Protein 2CCN (pdb70)

B-factor: mean 22.83, std 10.31, range [9.98, 53.9]

Radius of gyration: 15.24 Å; Cα contacts (8 Å, |Δi|>4): 4; chains: 2; bounding box: 14×18×49 Å

Secondary structure (P-SEA, 3-state):
caaaaaaaaaaaaaaaaaaaaaaaaaaaaaac/caaaaaaaaaaaaaaaaaaaaaaaaaaaaaaac

Solvent-accessible surface area: 5222 Å² total

Organism: Saccharomyces cerevisiae (strain ATCC 204508 / S288c) (NCBI:txid559292)

InterPro domains:
  IPR004827 Basic-leucine zipper domain [PF07716] (225-276)
  IPR004827 Basic-leucine zipper domain [PS00036] (231-245)
  IPR004827 Basic-leucine zipper domain [PS50217] (231-276)
  IPR004827 Basic-leucine zipper domain [SM00338] (223-280)
  IPR046347 Basic-leucine zipper domain superfamily [SSF57959] (225-279)
  IPR050946 AP-1 Transcription Factor b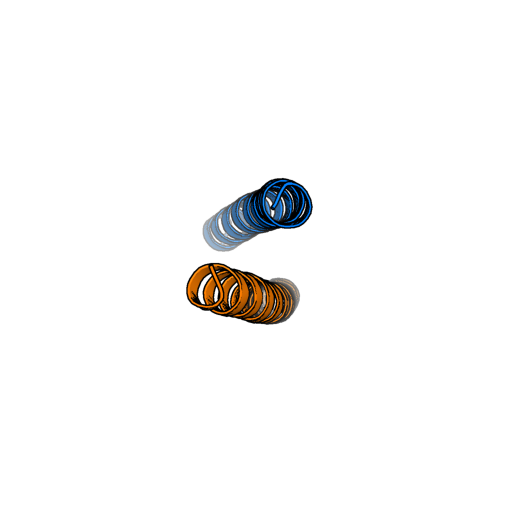ZIP [PTHR11462] (76-279)

Sequence (65 aa):
MKQIEDKLEEILSKLYHICNELARIKKLLGERRMKQIEDKLEEILSKLYHICNELARIKKLLGER

GO terms:
  GO:0005634 nucleus (C, IDA)
  GO:0001228 DNA-binding transcription activator activity, RNA polymerase II-specific (F, IDA)
  GO:0003682 chromatin binding (F, IDA)
  GO:0003700 DNA-binding transcription factor activity (F, IDA)
  GO:0045899 positive regulation of RNA polymerase II transcription preinitiation complex assembly (P, IDA)
  GO:0043565 sequence-specific DNA binding (F, IDA)
  GO:0045899 positive regulation of RNA polymerase II transcription preinitiation complex assembly (P, IGI)
  GO:1903833 positive regulation of cellular response to amino acid starvation (P, IGI)
  GO:0060261 positive regulation of transcription initiation by RNA polymerase II (P, IGI)
  GO:0001228 DNA-binding transcription activator activity, RNA polymerase II-specific (F, IMP)
  GO:0003700 DNA-binding transcription factor activity (F, IMP)
  GO:0045899 positive regulation of RNA polymerase II transcription preinitiation complex assembly (P, IMP)
  GO:0045944 positive regulation of transcription by RNA polymerase II (P, IMP)
  GO:0010688 negative regulation of ribosomal protein gene transcription by RNA polymerase II (P, IMP)
  GO:0043565 sequence-specific DNA binding (F, HDA)
  GO:1903833 positive regulation of cellular response to amino acid starvation (P, IMP)
  GO:1990139 protein localization to nuclear periphery (P, IMP)
  GO:0031669 cellular response to nutrient levels (P, IMP)
  GO:0060261 positive regulation of transcription initiation by RNA polymerase II (P, IMP)
  GO:0000122 negative regulation of transcription by RNA polymerase II (P, IMP)

Structure (mmCIF, N/CA/C/O backbone):
data_2CCN
#
_entry.id   2CCN
#
_cell.length_a   35.388
_cell.length_b   35.384
_cell.length_c   104.318
_cell.angle_alpha   90.00
_cell.angle_beta   90.00
_cell.angle_gamma   90.00
#
_symmetry.space_group_name_H-M   'P 42 21 2'
#
loop_
_entity.id
_entity.type
_entity.pdbx_description
1 polymer 'General control protein GCN4'
2 water water
#
loop_
_atom_site.group_PDB
_atom_site.id
_atom_site.type_symbol
_atom_site.label_atom_id
_atom_site.label_alt_id
_atom_site.label_comp_id
_atom_site.label_asym_id
_atom_site.label_entity_id
_atom_site.label_seq_id
_atom_site.pdbx_PDB_ins_code
_atom_site.Cartn_x
_atom_site.Cartn_y
_atom_site.Cartn_z
_atom_site.occupancy
_atom_site.B_iso_or_equiv
_atom_site.auth_seq_id
_atom_site.auth_comp_id
_atom_site.auth_asym_id
_atom_site.auth_atom_id
_atom_site.pdbx_PDB_model_num
ATOM 1 C C . ARG A 1 2 ? 27.908 16.466 24.996 1.00 32.09 1 ARG A C 1
ATOM 2 O O . ARG A 1 2 ? 28.223 16.646 23.800 1.00 33.50 1 ARG A O 1
ATOM 3 N N . MET A 1 3 ? 28.828 16.042 25.828 1.00 30.14 2 MET A N 1
ATOM 4 C CA . MET A 1 3 ? 30.012 15.457 25.323 1.00 29.62 2 MET A CA 1
ATOM 5 C C . MET A 1 3 ? 29.967 14.112 24.493 1.00 28.74 2 MET A C 1
ATOM 6 O O . MET A 1 3 ? 30.638 13.850 23.472 1.00 25.23 2 MET A O 1
ATOM 11 N N . LYS A 1 4 ? 29.225 13.182 25.054 1.00 27.99 3 LYS A N 1
ATOM 12 C CA . LYS A 1 4 ? 28.870 12.064 24.153 1.00 26.92 3 LYS A CA 1
ATOM 13 C C . LYS A 1 4 ? 28.122 12.568 22.919 1.00 23.61 3 LYS A C 1
ATOM 14 O O . LYS A 1 4 ? 28.285 11.882 21.886 1.00 21.17 3 LYS A O 1
ATOM 17 N N . GLN A 1 5 ? 27.288 13.645 22.945 1.00 21.02 4 GLN A N 1
ATOM 18 C CA . GLN A 1 5 ? 26.526 14.177 21.835 1.00 20.89 4 GLN A CA 1
ATOM 19 C C . GLN A 1 5 ? 27.616 14.612 20.776 1.00 19.52 4 GLN A C 1
ATOM 20 O O . GLN A 1 5 ? 27.476 14.381 19.597 1.00 18.82 4 GLN A O 1
ATOM 23 N N . ILE A 1 6 ? 28.711 15.183 21.289 1.00 19.90 5 ILE A N 1
ATOM 24 C CA . ILE A 1 6 ? 29.828 15.577 20.397 1.00 18.75 5 ILE A CA 1
ATOM 25 C C . ILE A 1 6 ? 30.478 14.405 19.747 1.00 17.31 5 ILE A C 1
ATOM 26 O O . ILE A 1 6 ? 30.753 14.402 18.488 1.00 19.36 5 ILE A O 1
ATOM 31 N N . GLU A 1 7 ? 30.767 13.319 20.508 1.00 17.61 6 GLU A N 1
ATOM 32 C CA . GLU A 1 7 ? 31.365 12.133 19.957 1.00 16.58 6 GLU A CA 1
ATOM 33 C C . GLU A 1 7 ? 30.408 11.577 18.849 1.00 16.02 6 GLU A C 1
ATOM 34 O O . GLU A 1 7 ? 30.954 11.120 17.800 1.00 16.79 6 GLU A O 1
ATOM 40 N N . ASP A 1 8 ? 29.090 11.554 19.121 1.00 17.07 7 ASP A N 1
ATOM 41 C CA . ASP A 1 8 ? 28.170 10.982 18.142 1.00 16.71 7 ASP A CA 1
ATOM 42 C C . ASP A 1 8 ? 28.102 11.868 16.879 1.00 17.62 7 ASP A C 1
ATOM 43 O O . ASP A 1 8 ? 28.078 11.312 15.745 1.00 16.08 7 ASP A O 1
ATOM 48 N N . LYS A 1 9 ? 28.266 13.163 17.043 1.00 16.21 8 LYS A N 1
ATOM 49 C CA . LYS A 1 9 ? 28.263 14.132 15.919 1.00 17.51 8 LYS A CA 1
ATOM 50 C C . LYS A 1 9 ? 29.436 13.911 15.088 1.00 15.71 8 LYS A C 1
ATOM 51 O O . LYS A 1 9 ? 29.414 13.958 13.865 1.00 15.82 8 LYS A O 1
ATOM 57 N N . LEU A 1 10 ? 30.579 13.670 15.678 1.00 15.02 9 LEU A N 1
ATOM 58 C CA . LEU A 1 10 ? 31.826 13.375 14.938 1.00 14.87 9 LEU A CA 1
ATOM 59 C C . LEU A 1 10 ? 31.677 12.125 14.144 1.00 15.81 9 LEU A C 1
ATOM 60 O O . LEU A 1 10 ? 32.148 12.042 12.996 1.00 15.46 9 LEU A O 1
ATOM 65 N N . GLU A 1 11 ? 31.148 11.037 14.671 1.00 15.24 10 GLU A N 1
ATOM 66 C CA . GLU A 1 11 ? 30.904 9.827 13.876 1.00 13.50 10 GLU A CA 1
ATOM 67 C C . GLU A 1 11 ? 30.015 10.162 12.697 1.00 13.04 10 GLU A C 1
ATOM 68 O O . GLU A 1 11 ? 30.314 9.645 11.577 1.00 13.58 10 GLU A O 1
ATOM 74 N N . GLU A 1 12 ? 28.982 10.953 12.878 1.00 1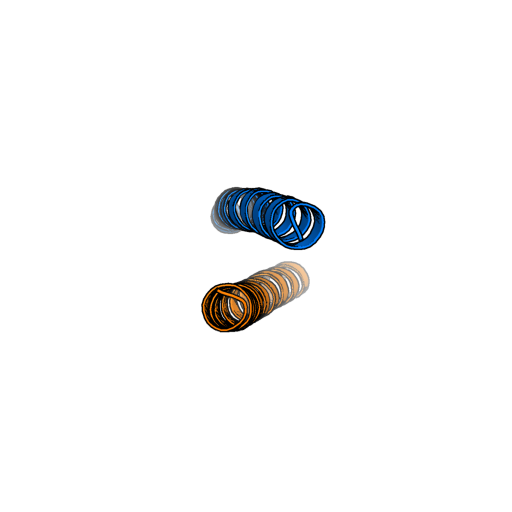2.54 11 GLU A N 1
ATOM 75 C CA . GLU A 1 12 ? 28.004 11.326 11.876 1.00 12.42 11 GLU A CA 1
ATOM 76 C C . GLU A 1 12 ? 28.803 12.118 10.730 1.00 14.37 11 GLU A C 1
ATOM 77 O O . GLU A 1 12 ? 28.711 11.780 9.527 1.00 14.15 11 GLU A O 1
ATOM 83 N N . ILE A 1 13 ? 29.563 13.110 11.161 1.00 12.52 12 ILE A N 1
ATOM 84 C CA . ILE A 1 13 ? 30.347 13.901 10.227 1.00 12.66 12 ILE A CA 1
ATOM 85 C C . ILE A 1 13 ? 31.305 13.070 9.482 1.00 12.89 12 ILE A C 1
ATOM 86 O O . ILE A 1 13 ? 31.533 13.182 8.216 1.00 13.44 12 ILE A O 1
ATOM 91 N N . LEU A 1 14 ? 32.023 12.132 10.085 1.00 10.65 13 LEU A N 1
ATOM 92 C CA . LEU A 1 14 ? 32.910 11.222 9.428 1.00 10.96 13 LEU A CA 1
ATOM 93 C C . LEU A 1 14 ? 32.195 10.386 8.369 1.00 13.81 13 LEU A C 1
ATOM 94 O O . LEU A 1 14 ? 32.688 10.285 7.243 1.00 13.39 13 LEU A O 1
ATOM 99 N N . SER A 1 15 ? 31.039 9.886 8.696 1.00 13.83 14 SER A N 1
ATOM 100 C CA . SER A 1 15 ? 30.276 9.144 7.691 1.00 14.35 14 SER A CA 1
ATOM 101 C C . SER A 1 15 ? 29.881 9.912 6.463 1.00 15.96 14 SER A C 1
ATOM 102 O O . SER A 1 15 ? 30.099 9.449 5.305 1.00 15.14 14 SER A O 1
ATOM 105 N N . LYS A 1 16 ? 29.535 11.145 6.731 1.00 12.86 15 LYS A N 1
ATOM 106 C CA . LYS A 1 16 ? 29.196 12.073 5.604 1.00 12.07 15 LYS A CA 1
ATOM 107 C C . LYS A 1 16 ? 30.447 12.338 4.799 1.00 14.01 15 LYS A C 1
ATOM 108 O O . LYS A 1 16 ? 30.414 12.450 3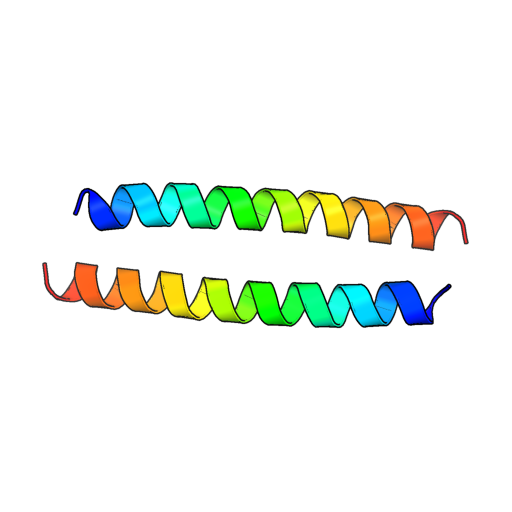.571 1.00 13.38 15 LYS A O 1
ATOM 114 N N . LEU A 1 17 ? 31.612 12.543 5.399 1.00 11.38 16 LEU A N 1
ATOM 115 C CA . LEU A 1 17 ? 32.822 12.843 4.685 1.00 12.21 16 LEU A CA 1
ATOM 116 C C . LEU A 1 17 ? 33.232 11.641 3.835 1.00 13.51 16 LEU A C 1
ATOM 117 O O . LEU A 1 17 ? 33.729 11.744 2.752 1.00 12.70 16 LEU A O 1
ATOM 122 N N . TYR A 1 18 ? 33.068 10.429 4.397 1.00 13.99 17 TYR A N 1
ATOM 123 C CA . TYR A 1 18 ? 33.366 9.218 3.545 1.00 13.50 17 TYR A CA 1
ATOM 124 C C . TYR A 1 18 ? 32.499 9.081 2.330 1.00 12.86 17 TYR A C 1
ATOM 125 O O . TYR A 1 18 ? 33.112 8.781 1.263 1.00 14.48 17 TYR A O 1
ATOM 134 N N . HIS A 1 19 ? 31.218 9.448 2.421 1.00 14.40 18 HIS A N 1
ATOM 135 C CA . HIS A 1 19 ? 30.327 9.549 1.257 1.00 13.45 18 HIS A CA 1
ATOM 136 C C . HIS A 1 19 ? 30.900 10.573 0.260 1.00 14.61 18 HIS A C 1
ATOM 137 O O . HIS A 1 19 ? 30.998 10.246 -0.917 1.00 12.99 18 HIS A O 1
ATOM 144 N N . ILE A 1 20 ? 31.328 11.702 0.731 1.00 12.56 19 ILE A N 1
ATOM 145 C CA . ILE A 1 20 ? 31.889 12.749 -0.149 1.00 10.77 19 ILE A CA 1
ATOM 146 C C . ILE A 1 20 ? 33.113 12.267 -0.810 1.00 10.56 19 ILE A C 1
ATOM 147 O O . ILE A 1 20 ? 33.334 12.491 -2.013 1.00 12.08 19 ILE A O 1
ATOM 152 N N . CYS A 1 21 ? 34.018 11.628 -0.094 1.00 10.41 20 CYS A N 1
ATOM 153 C CA . CYS A 1 21 ? 35.274 11.068 -0.690 1.00 10.26 20 CYS A CA 1
ATOM 154 C C . CYS A 1 21 ? 34.904 10.073 -1.801 1.00 11.94 20 CYS A C 1
ATOM 155 O O . CYS A 1 21 ? 35.514 10.111 -2.863 1.00 12.82 20 CYS A O 1
ATOM 158 N N . ASN A 1 22 ? 33.911 9.215 -1.566 1.00 11.20 21 ASN A N 1
ATOM 159 C CA . ASN A 1 22 ? 33.523 8.221 -2.547 1.00 11.93 21 ASN A CA 1
ATOM 160 C C . ASN A 1 22 ? 32.994 8.905 -3.778 1.00 13.27 21 ASN A C 1
ATOM 161 O O . ASN A 1 22 ? 33.315 8.489 -4.911 1.00 15.40 21 ASN A O 1
ATOM 166 N N . GLU A 1 23 ? 32.210 9.933 -3.566 1.00 13.05 22 GLU A N 1
ATOM 167 C CA . GLU A 1 23 ? 31.640 10.632 -4.711 1.00 14.31 22 GLU A CA 1
ATOM 168 C C . GLU A 1 23 ? 32.692 11.383 -5.481 1.00 13.44 22 GLU A C 1
ATOM 169 O O . GLU A 1 23 ? 32.639 11.503 -6.668 1.00 14.26 22 GLU A O 1
ATOM 175 N N . LEU A 1 24 ? 33.674 12.041 -4.844 1.00 12.38 23 LEU A N 1
ATOM 176 C CA . LEU A 1 24 ? 34.770 12.750 -5.554 1.00 12.18 23 LEU A CA 1
ATOM 177 C C . LEU A 1 24 ? 35.600 11.791 -6.373 1.00 14.07 23 LEU A C 1
ATOM 178 O O . LEU A 1 24 ? 36.143 12.126 -7.442 1.00 15.78 23 LEU A O 1
ATOM 183 N N . ALA A 1 25 ? 35.797 10.607 -5.802 1.00 13.22 24 ALA A N 1
ATOM 184 C CA . ALA A 1 25 ? 36.516 9.552 -6.549 1.00 12.88 24 ALA A CA 1
ATOM 185 C C . ALA A 1 25 ? 35.722 9.175 -7.697 1.00 13.74 24 ALA A C 1
ATOM 186 O O . ALA A 1 25 ? 36.400 8.939 -8.799 1.00 16.05 24 ALA A O 1
ATOM 188 N N . ARG A 1 26 ? 34.443 9.013 -7.605 1.00 13.18 25 ARG A N 1
ATOM 189 C CA . ARG A 1 26 ? 33.595 8.743 -8.810 1.00 16.29 25 ARG A CA 1
ATOM 190 C C . ARG A 1 26 ? 33.690 9.832 -9.872 1.00 16.59 25 ARG A C 1
ATOM 191 O O . ARG A 1 26 ? 33.914 9.593 -11.049 1.00 16.97 25 ARG A O 1
ATOM 199 N N . ILE A 1 27 ? 33.705 11.054 -9.445 1.00 13.37 26 ILE A N 1
ATOM 200 C CA . ILE A 1 27 ? 33.828 12.224 -10.308 1.00 13.31 26 ILE A CA 1
ATOM 201 C C . ILE A 1 27 ? 35.205 12.142 -10.987 1.00 13.54 26 ILE A C 1
ATOM 202 O O . ILE A 1 27 ? 35.308 12.323 -12.244 1.00 15.57 26 ILE A O 1
ATOM 207 N N . LYS A 1 28 ? 36.268 11.922 -10.272 1.00 16.37 27 LYS A N 1
ATOM 208 C CA . LYS A 1 28 ? 37.632 11.808 -10.860 1.00 16.55 27 LYS A CA 1
ATOM 209 C C . LYS A 1 28 ? 37.700 10.684 -11.879 1.00 19.41 27 LYS A C 1
ATOM 210 O O . LYS A 1 28 ? 38.296 10.922 -12.993 1.00 18.71 27 LYS A O 1
ATOM 216 N N . LYS A 1 29 ? 37.031 9.582 -11.618 1.00 17.08 28 LYS A N 1
ATOM 217 C CA . LYS A 1 29 ? 36.919 8.467 -12.615 1.00 19.66 28 LYS A CA 1
ATOM 218 C C . LYS A 1 29 ? 36.254 8.898 -13.892 1.00 21.00 28 LYS A C 1
ATOM 219 O O . LYS A 1 29 ? 36.765 8.651 -14.999 1.00 21.61 28 LYS A O 1
ATOM 223 N N . LEU A 1 30 ? 35.081 9.458 -13.767 1.00 18.54 29 LEU A N 1
ATOM 224 C CA . LEU A 1 30 ? 34.213 9.907 -14.859 1.00 18.27 29 LEU A CA 1
ATOM 225 C C . LEU A 1 30 ? 35.030 10.875 -15.676 1.00 20.03 29 LEU A C 1
ATOM 226 O O . LEU A 1 30 ? 34.991 10.804 -16.970 1.00 22.07 29 LEU A O 1
ATOM 231 N N . LEU A 1 31 ? 35.710 11.850 -15.073 1.00 20.41 30 LEU A N 1
ATOM 232 C CA . LEU A 1 31 ? 36.475 12.864 -15.871 1.00 19.72 30 LEU A CA 1
ATOM 233 C C . LEU A 1 31 ? 37.591 12.159 -16.600 1.00 23.71 30 LEU A C 1
ATOM 234 O O . LEU A 1 31 ? 37.907 12.545 -17.738 1.00 24.34 30 LEU A O 1
ATOM 239 N N . GLY A 1 32 ? 38.181 11.174 -15.963 1.00 24.60 31 GLY A N 1
ATOM 240 C CA . GLY A 1 32 ? 39.288 10.430 -16.517 1.00 29.19 31 GLY A CA 1
ATOM 241 C C . GLY A 1 32 ? 38.881 9.629 -17.763 1.00 30.06 31 GLY A C 1
A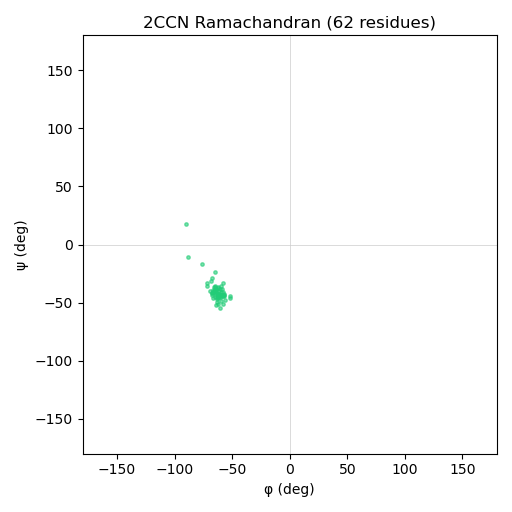TOM 242 O O . GLY A 1 32 ? 39.828 9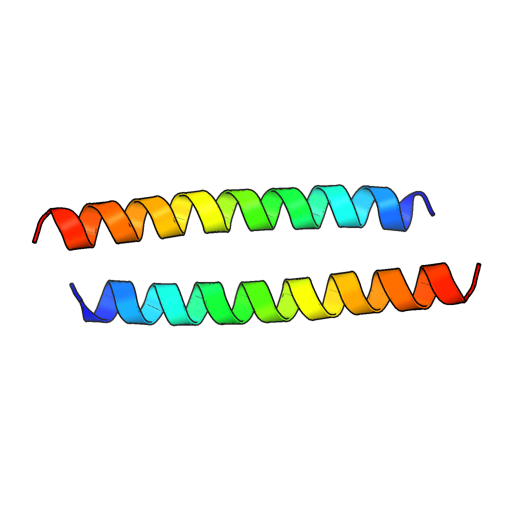.196 -18.504 1.00 32.18 31 GLY A O 1
ATOM 243 N N . GLU A 1 33 ? 37.585 9.312 -17.905 1.00 32.82 32 GLU A N 1
ATOM 244 C CA . GLU A 1 33 ? 37.006 8.384 -18.911 1.00 36.06 32 GLU A CA 1
ATOM 245 C C . GLU A 1 33 ? 36.690 9.139 -20.112 1.00 40.45 32 GLU A C 1
ATOM 246 O O . GLU A 1 33 ? 36.169 8.594 -21.086 1.00 43.00 32 GLU A O 1
ATOM 252 N N . ARG A 1 34 ? 36.774 10.429 -19.933 1.00 41.83 33 ARG A N 1
ATOM 253 C CA . ARG A 1 34 ? 36.945 11.431 -20.910 1.00 44.22 33 ARG A CA 1
ATOM 254 C C . ARG A 1 34 ? 35.911 12.545 -21.026 1.00 46.62 33 ARG A C 1
ATOM 255 O O . ARG A 1 34 ? 35.169 13.050 -20.099 1.00 46.36 33 ARG A O 1
ATOM 261 N N . ARG B 1 2 ? 26.444 15.074 -19.701 1.00 36.87 1 ARG B N 1
ATOM 262 C CA . ARG B 1 2 ? 27.200 14.348 -18.616 1.00 34.47 1 ARG B CA 1
ATOM 263 C C . ARG B 1 2 ? 28.042 15.336 -17.731 1.00 30.40 1 ARG B C 1
ATOM 264 O O . ARG B 1 2 ? 28.137 15.214 -16.511 1.00 27.03 1 ARG B O 1
ATOM 272 N N . MET B 1 3 ? 28.588 16.380 -18.342 1.00 28.37 2 MET B N 1
ATOM 273 C CA . MET B 1 3 ? 29.478 17.251 -17.583 1.00 23.88 2 MET B CA 1
ATOM 274 C C . MET B 1 3 ? 28.495 18.011 -16.638 1.00 23.11 2 MET B C 1
ATOM 275 O O . MET B 1 3 ? 28.873 18.360 -15.517 1.00 20.44 2 MET B O 1
ATOM 280 N N . LYS B 1 4 ? 27.271 18.350 -17.078 1.00 22.45 3 LYS B N 1
ATOM 281 C CA . LYS B 1 4 ? 26.299 19.050 -16.213 1.00 23.03 3 LYS B CA 1
ATOM 282 C C . LYS B 1 4 ? 25.997 18.171 -14.973 1.00 22.61 3 LYS B C 1
ATOM 283 O O . LYS B 1 4 ? 25.899 18.734 -13.808 1.00 20.14 3 LYS B O 1
ATOM 288 N N . GLN B 1 5 ? 25.953 16.866 -15.082 1.00 19.63 4 GLN B N 1
ATOM 289 C CA . GLN B 1 5 ? 25.712 16.024 -13.925 1.00 20.30 4 GLN B CA 1
ATOM 290 C C . GLN B 1 5 ? 26.869 16.169 -12.930 1.00 19.59 4 GLN B C 1
ATOM 291 O O . GLN B 1 5 ? 26.526 16.219 -11.703 1.00 18.31 4 GLN B O 1
ATOM 293 N N . ILE B 1 6 ? 28.123 16.233 -13.393 1.00 15.99 5 ILE B N 1
ATOM 294 C CA . ILE B 1 6 ? 29.296 16.401 -12.517 1.00 16.80 5 ILE B CA 1
ATOM 295 C C . ILE B 1 6 ? 29.188 17.730 -11.853 1.00 15.98 5 ILE B C 1
ATOM 296 O O . ILE B 1 6 ? 29.434 17.851 -10.661 1.00 14.98 5 ILE B O 1
ATOM 301 N N . GLU B 1 7 ? 28.995 18.797 -12.612 1.00 16.38 6 GLU B N 1
ATOM 302 C CA . GLU B 1 7 ? 28.809 20.110 -12.005 1.00 14.53 6 GLU B CA 1
ATOM 303 C C . GLU B 1 7 ? 27.737 20.203 -10.908 1.00 15.09 6 GLU B C 1
ATOM 304 O O . GLU B 1 7 ? 27.984 20.715 -9.769 1.00 15.58 6 GLU B O 1
ATOM 310 N N . ASP B 1 8 ? 26.563 19.567 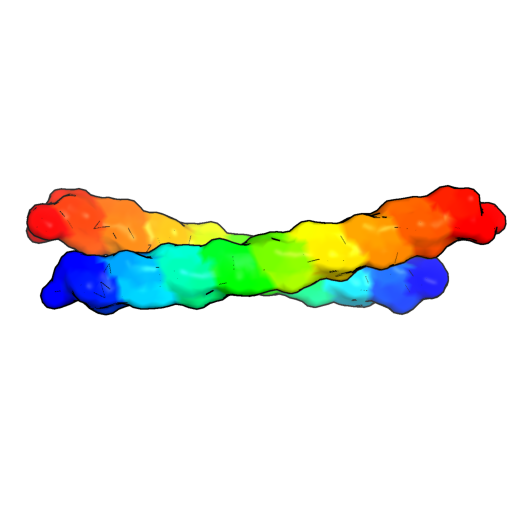-11.194 1.00 14.73 7 ASP B N 1
ATOM 311 C CA . ASP B 1 8 ? 25.520 19.526 -10.235 1.00 15.01 7 ASP B CA 1
ATOM 312 C C . ASP B 1 8 ? 25.930 18.722 -8.963 1.00 15.94 7 ASP B C 1
ATOM 313 O O . ASP B 1 8 ? 25.628 19.134 -7.849 1.00 16.22 7 ASP B O 1
ATOM 318 N N . LYS B 1 9 ? 26.655 17.651 -9.141 1.00 14.34 8 LYS B N 1
ATOM 319 C CA . LYS B 1 9 ? 27.150 16.867 -7.980 1.00 15.15 8 LYS B CA 1
ATOM 320 C C . LYS B 1 9 ? 28.165 17.690 -7.186 1.00 12.84 8 LYS B C 1
ATOM 321 O O . LYS B 1 9 ? 28.175 17.637 -5.964 1.00 13.18 8 LYS B O 1
ATOM 327 N N . LEU B 1 10 ? 29.033 18.456 -7.845 1.00 13.44 9 LEU B N 1
ATOM 328 C CA . LEU B 1 10 ? 29.973 19.329 -7.088 1.00 11.77 9 LEU B CA 1
ATOM 329 C C . LEU B 1 10 ? 29.240 20.304 -6.294 1.00 13.20 9 LEU B C 1
ATOM 330 O O . LEU B 1 10 ? 29.594 20.671 -5.193 1.00 11.42 9 LEU B O 1
ATOM 335 N N . GLU B 1 11 ? 28.177 20.903 -6.881 1.00 11.47 10 GLU B N 1
ATOM 336 C CA . GLU B 1 11 ? 27.286 21.836 -6.128 1.00 12.91 10 GLU B CA 1
ATOM 337 C C . GLU B 1 11 ? 26.704 21.144 -4.927 1.00 12.85 10 GLU B C 1
ATOM 338 O O . GLU B 1 11 ? 26.724 21.823 -3.791 1.00 13.69 10 GLU B O 1
ATOM 344 N N . GLU B 1 12 ? 26.234 19.902 -4.997 1.00 11.74 11 GLU B N 1
ATOM 345 C CA . GLU B 1 12 ? 25.651 19.205 -3.920 1.00 11.83 11 GLU B CA 1
ATOM 346 C C . GLU B 1 12 ? 26.745 18.912 -2.842 1.00 12.07 11 GLU B C 1
ATOM 347 O O . GLU B 1 12 ? 26.468 19.056 -1.591 1.00 12.99 11 GLU B O 1
ATOM 353 N N . ILE B 1 13 ? 27.924 18.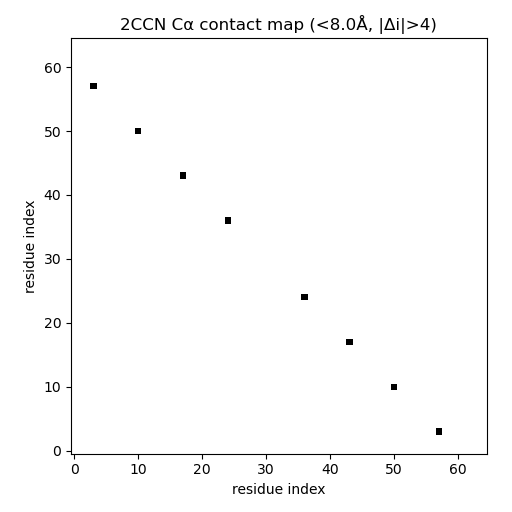480 -3.299 1.00 12.81 12 ILE B N 1
ATOM 354 C CA . ILE B 1 13 ? 29.020 18.198 -2.374 1.0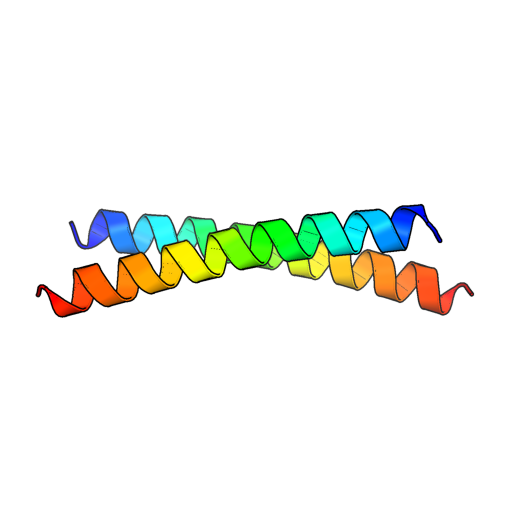0 10.40 12 ILE B CA 1
ATOM 355 C C . ILE B 1 13 ? 29.417 19.473 -1.640 1.00 10.47 12 ILE B C 1
ATOM 356 O O . ILE B 1 13 ? 29.682 19.459 -0.426 1.00 12.13 12 ILE B O 1
ATOM 361 N N . LEU B 1 14 ? 29.518 20.644 -2.334 1.00 12.00 13 LEU B N 1
ATOM 362 C CA . LEU B 1 14 ? 29.834 21.944 -1.655 1.00 10.63 13 LEU B CA 1
ATOM 363 C C . LEU B 1 14 ? 28.814 22.221 -0.599 1.00 10.82 13 LEU B C 1
ATOM 364 O O . LEU B 1 14 ? 29.160 22.523 0.553 1.00 12.25 13 LEU B O 1
ATOM 369 N N . SER B 1 15 ? 27.496 22.039 -0.846 1.00 12.24 14 SER B N 1
ATOM 370 C CA . SER B 1 15 ? 26.497 22.345 0.217 1.00 12.01 14 SER B CA 1
ATOM 371 C C . SER B 1 15 ? 26.646 21.460 1.359 1.00 13.44 14 SER B C 1
ATOM 372 O O . SER B 1 15 ? 26.545 21.898 2.544 1.00 12.73 14 SER B O 1
ATOM 375 N N . LYS B 1 16 ? 26.998 20.170 1.137 1.00 12.42 15 LYS B N 1
ATOM 376 C CA . LYS B 1 16 ? 27.233 19.219 2.237 1.00 13.34 15 LYS B CA 1
ATOM 377 C C . LYS B 1 16 ? 28.432 19.609 3.011 1.00 12.95 15 LYS B C 1
ATOM 378 O O . LYS B 1 16 ? 28.389 19.472 4.259 1.00 12.48 15 LYS B O 1
ATOM 384 N N . LEU B 1 17 ? 29.506 20.051 2.392 1.00 10.66 16 LEU B N 1
ATOM 385 C CA . LEU B 1 17 ? 30.656 20.513 3.088 1.00 10.01 16 LEU B CA 1
ATOM 386 C C . LEU B 1 17 ? 30.427 21.777 3.900 1.00 11.48 16 LEU B C 1
ATOM 387 O O . LEU B 1 17 ? 30.942 21.887 5.018 1.00 11.32 16 LEU B O 1
ATOM 392 N N . TYR B 1 18 ? 29.601 22.670 3.365 1.00 10.90 17 TYR B N 1
ATOM 393 C CA . TYR B 1 18 ? 29.239 23.879 4.210 1.00 11.21 17 TYR B CA 1
ATOM 394 C C . TYR B 1 18 ? 28.513 23.414 5.445 1.00 12.48 17 TYR B C 1
ATOM 395 O O . TYR B 1 18 ? 28.819 23.943 6.520 1.00 13.25 17 TYR B O 1
ATOM 404 N N . HIS B 1 19 ? 27.593 22.454 5.323 1.00 12.56 18 HIS B N 1
ATOM 405 C CA . HIS B 1 19 ? 26.845 21.946 6.491 1.00 13.55 18 HIS B CA 1
ATOM 406 C C . HIS B 1 19 ? 27.841 21.345 7.481 1.00 14.54 18 HIS B C 1
ATOM 407 O O . HIS B 1 19 ? 27.828 21.604 8.677 1.00 13.80 18 HIS B O 1
ATOM 414 N N . ILE B 1 20 ? 28.791 20.562 7.018 1.00 12.85 19 ILE B N 1
ATOM 415 C CA . ILE B 1 20 ? 29.798 20.003 7.904 1.00 11.78 19 ILE B CA 1
ATOM 416 C C . ILE B 1 20 ? 30.632 21.002 8.653 1.00 12.39 19 ILE B C 1
ATOM 417 O O . ILE B 1 20 ? 30.895 20.893 9.866 1.00 12.25 19 ILE B O 1
ATOM 422 N N . CYS B 1 21 ? 30.997 22.050 7.914 1.00 10.99 20 CYS B N 1
ATOM 423 C CA . CYS B 1 21 ? 31.760 23.172 8.492 1.00 10.74 20 CYS B CA 1
ATOM 424 C C . CYS B 1 21 ? 30.902 23.781 9.628 1.00 13.52 20 CYS B C 1
ATOM 425 O O . CYS B 1 21 ? 31.431 24.050 10.730 1.00 15.54 20 CYS B O 1
ATOM 428 N N . ASN B 1 22 ? 29.629 24.043 9.359 1.00 13.67 21 ASN B N 1
ATOM 429 C CA . ASN B 1 22 ? 28.753 24.671 10.435 1.00 12.39 21 ASN B CA 1
ATOM 430 C C . ASN B 1 22 ? 28.723 23.722 11.593 1.00 11.99 21 ASN B C 1
ATOM 431 O O . ASN B 1 22 ? 28.662 24.213 12.752 1.00 16.02 21 ASN B O 1
ATOM 436 N N . GLU B 1 23 ? 28.574 22.435 11.420 1.00 12.64 22 GLU B N 1
ATOM 437 C CA . GLU B 1 23 ? 28.504 21.470 12.550 1.00 13.70 22 GLU B CA 1
ATOM 438 C C . GLU B 1 23 ? 29.783 21.438 13.282 1.00 14.32 22 GLU B C 1
ATOM 439 O O . GLU B 1 23 ? 29.818 21.372 14.527 1.00 15.29 22 GLU B O 1
ATOM 445 N N . LEU B 1 24 ? 30.948 21.509 12.627 1.00 14.07 23 LEU B N 1
ATOM 446 C CA . LEU B 1 24 ? 32.235 21.440 13.327 1.00 12.59 23 LEU B CA 1
ATOM 447 C C . LEU B 1 24 ? 32.447 22.751 14.087 1.00 14.56 23 LEU B C 1
ATOM 448 O O . LEU B 1 24 ? 33.034 22.785 15.128 1.00 14.67 23 LEU B O 1
ATOM 453 N N . ALA B 1 25 ? 31.970 23.874 13.566 1.00 14.33 24 ALA B N 1
ATOM 454 C CA . ALA B 1 25 ? 32.051 25.238 14.215 1.00 14.10 24 ALA B CA 1
ATOM 455 C C . ALA B 1 25 ? 31.214 25.167 15.481 1.00 15.64 24 ALA B C 1
ATOM 456 O O . ALA B 1 25 ? 31.698 25.708 16.521 1.00 17.14 24 ALA B O 1
ATOM 458 N N . ARG B 1 26 ? 30.111 24.501 15.431 1.00 15.17 25 ARG B N 1
ATOM 459 C CA . ARG B 1 26 ? 29.121 24.344 16.572 1.00 16.85 25 ARG B CA 1
ATOM 460 C C . ARG B 1 26 ? 29.851 23.519 17.626 1.00 18.46 25 ARG B C 1
ATOM 461 O O . ARG B 1 26 ? 29.827 23.858 18.838 1.00 21.03 25 ARG B O 1
ATOM 464 N N . ILE B 1 27 ? 30.516 22.433 17.276 1.00 18.45 26 ILE B N 1
ATOM 465 C CA . ILE B 1 27 ? 31.326 21.652 18.215 1.00 17.65 26 ILE B CA 1
ATOM 466 C C . ILE B 1 27 ? 32.392 22.494 18.831 1.00 18.59 26 ILE B C 1
ATOM 467 O O . ILE B 1 27 ? 32.683 22.425 20.036 1.00 19.29 26 ILE B O 1
ATOM 472 N N . LYS B 1 28 ? 33.163 23.183 18.046 1.00 16.90 27 LYS B N 1
ATOM 473 C CA . LYS B 1 28 ? 34.224 24.034 18.519 1.00 19.13 27 LYS B CA 1
ATOM 474 C C . LYS B 1 28 ? 33.669 24.979 19.571 1.00 20.44 27 LYS B C 1
ATOM 475 O O . LYS B 1 28 ? 34.452 25.205 20.574 1.00 21.99 27 LYS B O 1
ATOM 481 N N . LYS B 1 29 ? 32.530 25.585 19.310 1.00 21.95 28 LYS B N 1
ATOM 482 C CA . LYS B 1 29 ? 31.946 26.579 20.296 1.00 24.61 28 LYS B CA 1
ATOM 483 C C . LYS B 1 29 ? 31.659 25.788 21.598 1.00 23.08 28 LYS B C 1
ATOM 484 O O . LYS B 1 29 ? 31.957 26.308 22.686 1.00 28.74 28 LYS B O 1
ATOM 487 N N . LEU B 1 30 ? 31.078 24.611 21.528 1.00 24.56 29 LEU B N 1
ATOM 488 C CA . LEU B 1 30 ? 30.684 23.828 22.698 1.00 23.93 29 LEU B CA 1
ATOM 489 C C . LEU B 1 30 ? 32.032 23.480 23.443 1.00 27.02 29 LEU B C 1
ATOM 490 O O . LEU B 1 30 ? 32.141 23.688 24.698 1.00 29.79 29 LEU B O 1
ATOM 495 N N . LEU B 1 31 ? 33.129 23.159 22.781 1.00 27.62 30 LEU B N 1
ATOM 496 C CA . LEU B 1 31 ? 34.421 22.904 23.454 1.00 28.40 30 LEU B CA 1
ATOM 497 C C . LEU B 1 31 ? 35.016 24.164 24.100 1.00 32.47 30 LEU B C 1
ATOM 498 O O . LEU B 1 31 ? 35.760 24.066 25.056 1.00 34.04 30 LEU B O 1
ATOM 503 N N . GLY B 1 32 ? 34.720 25.322 23.556 1.00 32.29 31 GLY B N 1
ATOM 504 C CA . GLY B 1 32 ? 35.194 26.573 24.169 1.00 35.44 31 GLY B CA 1
ATOM 505 C C . GLY B 1 32 ? 34.360 26.903 25.399 1.00 36.24 31 GLY B C 1
ATOM 506 O O . GLY B 1 32 ? 34.765 27.719 26.213 1.00 40.38 31 GLY B O 1
ATOM 507 N N . GLU B 1 33 ? 33.213 26.288 25.535 1.00 38.92 32 GLU B N 1
ATOM 508 C CA . GLU B 1 33 ? 32.373 26.411 26.719 1.00 41.47 32 GLU B CA 1
ATOM 509 C C . GLU B 1 33 ? 32.700 25.334 27.780 1.00 42.15 32 GLU B C 1
ATOM 510 O O . GLU B 1 33 ? 31.943 25.195 28.724 1.00 45.16 32 GLU B O 1
ATOM 516 N N . ARG B 1 34 ? 33.881 24.701 27.674 1.00 42.75 33 ARG B N 1
ATOM 517 C CA . ARG B 1 34 ? 34.215 23.542 28.479 1.00 42.57 33 ARG B CA 1
ATOM 518 C C . ARG B 1 34 ? 34.129 24.039 29.895 1.00 42.60 33 ARG B C 1
ATOM 519 O O . ARG B 1 34 ? 33.753 23.376 30.848 1.00 45.19 33 ARG B O 1
#

Foldseek 3Di:
DVVVVVVVVVVVVVVVVVVVVVVVVVVVVVVD/DVVVVVVVVVVVVVVVVVVVVVVVVVVVVVVVD